Protein AF-A0AAW7IBF6-F1 (afdb_monomer_lite)

Secondary structure (DSSP, 8-state):
-HHHHHHHHHHHHHHHHHHHHTHHHHH-HHHHHHHHHHHHHHHHHHHHHHHHTTTTHHHHHHHHHHHHHHHHHHHHHHHS-BTTBPPSS-S--

Structure (mmCIF, N/CA/C/O backbone):
data_AF-A0AAW7IBF6-F1
#
_entry.id   AF-A0AAW7IBF6-F1
#
loop_
_atom_site.group_PDB
_atom_site.id
_atom_site.type_symbol
_atom_site.label_atom_id
_atom_site.label_alt_id
_atom_site.label_comp_id
_atom_site.label_asym_id
_atom_site.label_entity_id
_atom_site.label_seq_id
_atom_site.pdbx_PDB_ins_code
_atom_site.Cartn_x
_atom_site.Cartn_y
_atom_site.Cartn_z
_atom_site.occupancy
_atom_site.B_iso_or_equiv
_atom_site.auth_seq_id
_atom_site.auth_comp_id
_atom_site.auth_asym_id
_atom_site.auth_atom_id
_atom_site.pdbx_PDB_model_num
ATOM 1 N N . MET A 1 1 ? -6.727 4.670 19.124 1.00 76.94 1 MET A N 1
ATOM 2 C CA . MET A 1 1 ? -7.748 4.386 18.090 1.00 76.94 1 MET A CA 1
ATOM 3 C C . MET A 1 1 ? -7.804 5.477 17.021 1.00 76.94 1 MET A C 1
ATOM 5 O O . MET A 1 1 ? -7.290 5.238 15.940 1.00 76.94 1 MET A O 1
ATOM 9 N N . LYS A 1 2 ? -8.294 6.695 17.319 1.00 81.75 2 LYS A N 1
ATOM 10 C CA . LYS A 1 2 ? -8.366 7.807 16.338 1.00 81.75 2 LYS A CA 1
ATOM 11 C C . LYS A 1 2 ? -7.014 8.164 15.691 1.00 81.75 2 LYS A C 1
ATOM 13 O O . LYS A 1 2 ? -6.955 8.379 14.490 1.00 81.75 2 LYS A O 1
ATOM 18 N N . ARG A 1 3 ? -5.920 8.144 16.466 1.00 87.50 3 ARG A N 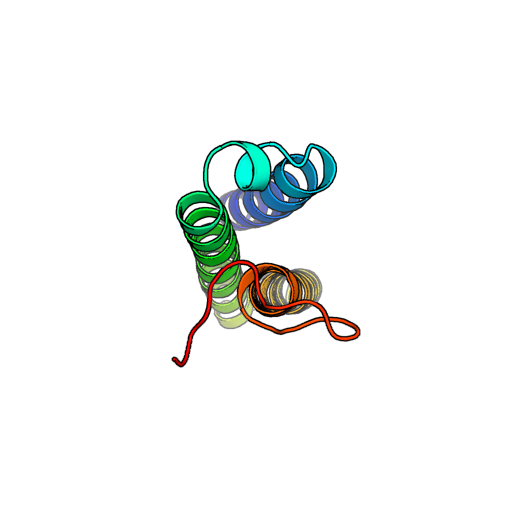1
ATOM 19 C CA . ARG A 1 3 ? -4.556 8.389 15.955 1.00 87.50 3 ARG A CA 1
ATOM 20 C C . ARG A 1 3 ? -4.083 7.321 14.959 1.00 87.50 3 ARG A C 1
ATOM 22 O O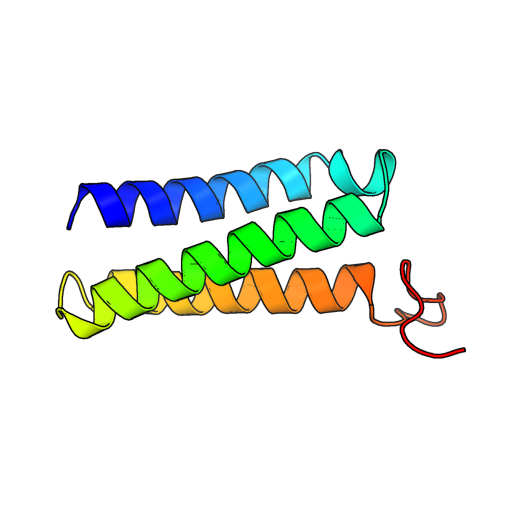 . ARG A 1 3 ? -3.524 7.672 13.934 1.00 87.50 3 ARG A O 1
ATOM 29 N N . LEU A 1 4 ? -4.347 6.040 15.235 1.00 88.31 4 LEU A N 1
ATOM 30 C CA . LEU A 1 4 ? -4.013 4.931 14.326 1.00 88.31 4 LEU A CA 1
ATOM 31 C C . LEU A 1 4 ? -4.825 5.002 13.032 1.00 88.31 4 LEU A C 1
ATOM 33 O O . LEU A 1 4 ? -4.277 4.783 11.960 1.00 88.31 4 LEU A O 1
ATOM 37 N N . LEU A 1 5 ? -6.106 5.366 13.132 1.00 88.12 5 LEU A N 1
ATOM 38 C CA . LEU A 1 5 ? -6.941 5.617 11.961 1.00 88.12 5 LEU A CA 1
ATOM 39 C C . LEU A 1 5 ? -6.371 6.763 11.112 1.00 88.12 5 LEU A C 1
ATOM 41 O O . LEU A 1 5 ? -6.227 6.607 9.906 1.00 88.12 5 LEU A O 1
ATOM 45 N N . GLY A 1 6 ? -5.986 7.877 11.743 1.00 90.94 6 GLY A N 1
ATOM 46 C CA . GLY A 1 6 ? -5.333 8.994 11.055 1.00 90.94 6 GLY A CA 1
ATOM 47 C C . GLY A 1 6 ? -4.032 8.583 10.360 1.00 90.94 6 GLY A C 1
ATOM 48 O O . GLY A 1 6 ? -3.820 8.954 9.212 1.00 90.94 6 GLY A O 1
ATOM 49 N N . ILE A 1 7 ? -3.208 7.751 11.009 1.00 93.31 7 ILE A N 1
ATOM 50 C CA . ILE A 1 7 ? -1.985 7.194 10.409 1.00 93.31 7 ILE A CA 1
ATOM 51 C C . ILE A 1 7 ? -2.325 6.324 9.189 1.00 93.31 7 ILE A C 1
ATOM 53 O O . ILE A 1 7 ? -1.724 6.504 8.134 1.00 93.31 7 ILE A O 1
ATOM 57 N N . CYS A 1 8 ? -3.315 5.434 9.296 1.00 92.88 8 CYS A N 1
ATOM 58 C CA . CYS A 1 8 ? -3.751 4.577 8.190 1.00 92.88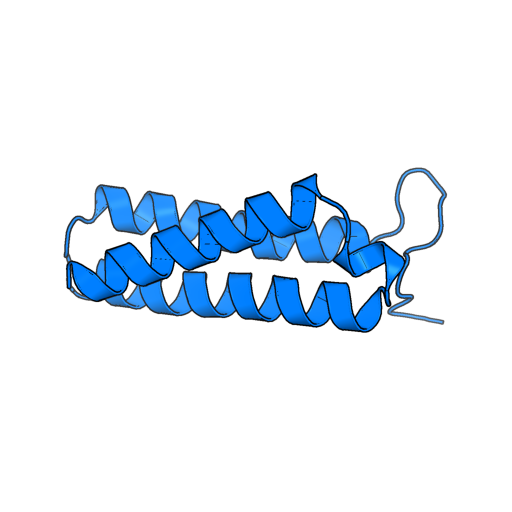 8 CYS A CA 1
ATOM 59 C C . CYS A 1 8 ? -4.231 5.396 6.984 1.00 92.88 8 CYS A C 1
ATOM 61 O O . CYS A 1 8 ? -3.760 5.184 5.871 1.00 92.88 8 CYS A O 1
ATOM 63 N N . ILE A 1 9 ? -5.088 6.392 7.218 1.00 92.94 9 ILE A N 1
ATOM 64 C CA . ILE A 1 9 ? -5.556 7.300 6.164 1.00 92.94 9 ILE A CA 1
ATOM 65 C C . ILE A 1 9 ? -4.369 8.061 5.557 1.00 92.94 9 ILE A C 1
ATOM 67 O O . ILE A 1 9 ? -4.263 8.153 4.340 1.00 92.94 9 ILE A O 1
ATOM 71 N N . SER A 1 10 ? -3.436 8.558 6.375 1.00 94.62 10 SER A N 1
ATOM 72 C CA . SER A 1 10 ? -2.260 9.282 5.874 1.00 94.62 10 SER A CA 1
ATOM 73 C C . SER A 1 10 ? -1.334 8.411 5.017 1.00 94.62 10 SER A C 1
ATOM 75 O O . SER A 1 10 ? -0.805 8.894 4.019 1.00 94.62 10 SER A O 1
ATOM 77 N N . LEU A 1 11 ? -1.189 7.122 5.347 1.00 94.19 11 LEU A N 1
ATOM 78 C CA . LEU A 1 11 ? -0.438 6.147 4.550 1.00 94.19 11 LEU A CA 1
ATOM 79 C C . LEU A 1 11 ? -1.107 5.923 3.192 1.00 94.19 11 LEU A C 1
ATOM 81 O O . LEU A 1 11 ? -0.446 6.009 2.160 1.00 94.19 11 LEU A O 1
ATOM 85 N N . GLN A 1 12 ? -2.423 5.711 3.182 1.00 94.44 12 GLN A N 1
ATOM 86 C CA . GLN A 1 12 ? -3.186 5.527 1.946 1.00 94.44 12 GLN A CA 1
ATOM 87 C C . GLN A 1 12 ? -3.159 6.784 1.064 1.00 94.44 12 GLN A C 1
ATOM 89 O O . GLN A 1 12 ? -2.968 6.684 -0.145 1.00 94.44 12 GLN A O 1
ATOM 94 N N . MET A 1 13 ? -3.255 7.977 1.658 1.00 95.00 13 MET A N 1
ATOM 95 C CA . MET A 1 13 ? -3.111 9.243 0.927 1.00 95.00 13 MET A CA 1
ATOM 96 C C . MET A 1 13 ? -1.690 9.448 0.395 1.00 95.00 13 MET A C 1
ATOM 98 O O . MET A 1 13 ? -1.520 9.917 -0.729 1.00 95.00 13 MET A O 1
ATOM 102 N N . THR A 1 14 ? -0.668 9.062 1.165 1.00 93.88 14 THR A N 1
ATOM 103 C CA . THR A 1 14 ? 0.729 9.077 0.709 1.00 93.88 14 THR A CA 1
ATOM 104 C C . THR A 1 14 ? 0.907 8.185 -0.515 1.00 93.88 14 THR A C 1
ATOM 106 O O . THR A 1 14 ? 1.520 8.622 -1.483 1.00 93.88 14 THR A O 1
ATOM 109 N N . PHE A 1 15 ? 0.322 6.981 -0.522 1.00 93.38 15 PHE A N 1
ATOM 110 C CA . PHE A 1 15 ? 0.335 6.121 -1.708 1.00 93.38 15 PHE A CA 1
ATOM 111 C C . PHE A 1 15 ? -0.257 6.835 -2.926 1.00 93.38 15 PHE A C 1
ATOM 113 O O . PHE A 1 15 ? 0.401 6.903 -3.958 1.00 93.38 15 PHE A O 1
ATOM 120 N N . VAL A 1 16 ? -1.453 7.420 -2.800 1.00 93.06 16 VAL A N 1
ATOM 121 C CA . VAL A 1 16 ? -2.119 8.119 -3.913 1.00 93.06 16 VAL A CA 1
ATOM 122 C C . VAL A 1 16 ? -1.256 9.265 -4.449 1.00 93.06 16 VAL A C 1
ATOM 124 O O . VAL A 1 16 ? -1.092 9.395 -5.659 1.00 93.06 16 VAL A O 1
ATOM 127 N N . LEU A 1 17 ? -0.655 10.069 -3.568 1.00 92.94 17 LEU A N 1
ATOM 128 C CA . LEU A 1 17 ? 0.231 11.168 -3.967 1.00 92.94 17 LEU A CA 1
ATOM 129 C C . LEU A 1 17 ? 1.488 10.667 -4.686 1.00 92.94 17 LEU A C 1
ATOM 131 O O . LEU A 1 17 ? 1.849 11.183 -5.745 1.00 92.94 17 LEU A O 1
ATOM 135 N N . LEU A 1 18 ? 2.151 9.653 -4.133 1.00 90.12 18 LEU A N 1
ATOM 136 C CA . LEU A 1 18 ? 3.342 9.063 -4.740 1.00 90.12 18 LEU A CA 1
ATOM 137 C C . LEU A 1 18 ? 3.026 8.386 -6.078 1.00 90.12 18 LEU A C 1
ATOM 139 O O . LEU A 1 18 ? 3.861 8.404 -6.979 1.00 90.12 18 LEU A O 1
ATOM 143 N N . PHE A 1 19 ? 1.842 7.791 -6.208 1.00 88.31 19 PHE A N 1
ATOM 144 C CA . PHE A 1 19 ? 1.381 7.157 -7.435 1.00 88.31 19 PHE A CA 1
ATOM 145 C C . PHE A 1 19 ? 1.084 8.194 -8.527 1.00 88.31 19 PHE A C 1
ATOM 147 O O . PHE A 1 19 ? 1.660 8.120 -9.607 1.00 88.31 19 PHE A O 1
ATOM 154 N N . ILE A 1 20 ? 0.275 9.220 -8.230 1.00 89.00 20 ILE A N 1
ATOM 155 C CA . ILE A 1 20 ? -0.086 10.278 -9.195 1.00 89.00 20 ILE A CA 1
ATOM 156 C C . ILE A 1 20 ? 1.147 11.059 -9.667 1.00 89.00 20 ILE A C 1
ATOM 158 O O . ILE A 1 20 ? 1.247 11.418 -10.838 1.00 89.00 20 ILE A O 1
ATOM 162 N N . THR A 1 21 ? 2.096 11.333 -8.769 1.00 88.62 21 THR A N 1
ATOM 163 C CA . THR A 1 21 ? 3.333 12.044 -9.134 1.00 88.62 21 THR A CA 1
ATOM 164 C C . THR A 1 21 ? 4.284 11.194 -9.978 1.00 88.62 21 THR A C 1
ATOM 166 O O . THR A 1 21 ? 5.147 11.748 -10.663 1.00 88.62 21 THR A O 1
ATOM 169 N N . GLY A 1 22 ? 4.150 9.863 -9.942 1.00 81.69 22 GLY A N 1
ATOM 170 C CA . GLY A 1 22 ? 4.985 8.937 -10.706 1.00 81.69 22 GLY A CA 1
ATOM 171 C C . GLY A 1 22 ? 6.482 9.087 -10.419 1.00 81.69 22 GLY A C 1
ATOM 172 O O . GLY A 1 22 ? 7.306 8.815 -11.289 1.00 81.69 22 GLY A O 1
ATOM 173 N N . ILE A 1 23 ? 6.852 9.576 -9.230 1.00 78.62 23 ILE A N 1
ATOM 174 C CA . ILE A 1 23 ? 8.252 9.849 -8.867 1.00 78.62 23 ILE A CA 1
ATOM 175 C C . ILE A 1 23 ? 9.033 8.552 -8.639 1.00 78.62 23 ILE A C 1
ATOM 177 O O . ILE A 1 23 ? 10.194 8.455 -9.029 1.00 78.62 23 ILE A O 1
ATOM 181 N N . LEU A 1 24 ? 8.407 7.550 -8.021 1.00 75.12 24 LEU A N 1
ATOM 182 C CA . LEU A 1 24 ? 9.081 6.313 -7.621 1.00 75.12 24 LEU A CA 1
ATOM 183 C C . LEU A 1 24 ? 9.505 5.425 -8.808 1.00 75.12 24 LEU A C 1
ATOM 185 O O . LEU A 1 24 ? 10.670 5.022 -8.818 1.00 75.12 24 LEU A O 1
ATOM 189 N N . PRO A 1 25 ? 8.652 5.171 -9.825 1.00 68.62 25 PRO A N 1
ATOM 190 C CA . PRO A 1 25 ? 9.065 4.432 -11.022 1.00 68.62 25 PRO A CA 1
ATOM 191 C C . PRO A 1 25 ? 10.246 5.091 -11.751 1.00 68.62 25 PRO A C 1
ATOM 193 O O . PRO A 1 25 ? 11.133 4.409 -12.248 1.00 68.62 25 PRO A O 1
ATOM 196 N N . LYS A 1 26 ? 10.308 6.431 -11.759 1.00 75.12 26 LYS A N 1
ATOM 197 C CA . LYS A 1 26 ? 11.375 7.194 -12.433 1.00 75.12 26 LYS A CA 1
ATOM 198 C C . LYS A 1 26 ? 12.736 7.111 -11.741 1.00 75.12 26 LYS A C 1
ATOM 200 O O . LYS A 1 26 ? 13.747 7.373 -12.383 1.00 75.12 26 LYS A O 1
ATOM 205 N N . LEU A 1 27 ? 12.765 6.815 -10.441 1.00 77.00 27 LEU A N 1
ATOM 206 C CA . LEU A 1 27 ? 14.007 6.665 -9.681 1.00 77.00 27 LEU A CA 1
ATOM 207 C C . LEU A 1 27 ? 14.567 5.251 -9.830 1.00 77.00 27 LEU A C 1
ATOM 209 O O . LEU A 1 27 ? 15.717 5.083 -10.227 1.00 77.00 27 LEU A O 1
ATOM 213 N N . ASN A 1 28 ? 13.763 4.249 -9.465 1.00 85.75 28 ASN A N 1
ATOM 214 C CA . ASN A 1 28 ? 14.096 2.831 -9.562 1.00 85.75 28 ASN A CA 1
ATOM 215 C C . ASN A 1 28 ? 12.828 2.002 -9.313 1.00 85.75 28 ASN A C 1
ATOM 217 O O . ASN A 1 28 ? 12.247 2.079 -8.225 1.00 85.75 28 ASN A O 1
ATOM 221 N N . SER A 1 29 ? 12.435 1.172 -10.280 1.00 86.44 29 SER A N 1
ATOM 222 C CA . SER A 1 29 ? 11.224 0.354 -10.189 1.00 86.44 29 SER A CA 1
ATOM 223 C C . SER A 1 29 ? 11.200 -0.584 -8.979 1.00 86.44 29 SER A C 1
ATOM 225 O O . SER A 1 29 ? 10.175 -0.684 -8.309 1.00 86.44 29 SER A O 1
ATOM 227 N N . TYR A 1 30 ? 12.333 -1.189 -8.602 1.00 88.75 30 TYR A N 1
ATOM 228 C CA . TYR A 1 30 ? 12.416 -2.057 -7.418 1.00 88.75 30 TYR A CA 1
ATOM 229 C C . TYR A 1 30 ? 12.173 -1.291 -6.118 1.00 88.75 30 TYR A C 1
ATOM 231 O O . TYR A 1 30 ? 11.465 -1.762 -5.227 1.00 88.75 30 TYR A O 1
ATOM 239 N N . VAL A 1 31 ? 12.745 -0.090 -6.006 1.00 88.88 31 VAL A N 1
ATOM 240 C CA . VAL A 1 31 ? 12.532 0.779 -4.840 1.00 88.88 31 VAL A CA 1
ATOM 241 C C . VAL A 1 31 ? 11.072 1.232 -4.794 1.00 88.88 31 VAL A C 1
ATOM 243 O O . VAL A 1 31 ? 10.465 1.234 -3.723 1.00 88.88 31 VAL A O 1
ATOM 246 N N . GLY A 1 32 ? 10.497 1.543 -5.959 1.00 90.62 32 GLY A N 1
ATOM 247 C CA . GLY A 1 32 ? 9.088 1.881 -6.119 1.00 90.62 32 GLY A CA 1
ATOM 248 C C . GLY A 1 32 ? 8.149 0.800 -5.599 1.00 90.62 32 GLY A C 1
ATOM 249 O O . GLY A 1 32 ? 7.369 1.044 -4.674 1.00 90.62 32 GLY A O 1
ATOM 250 N N . ALA A 1 33 ? 8.298 -0.412 -6.134 1.00 91.25 33 ALA A N 1
ATOM 251 C CA . ALA A 1 33 ? 7.528 -1.582 -5.738 1.00 91.25 33 ALA A CA 1
ATOM 252 C C . ALA A 1 33 ? 7.633 -1.852 -4.229 1.00 91.25 33 ALA A C 1
ATOM 254 O O . ALA A 1 33 ? 6.615 -2.017 -3.554 1.00 91.25 33 ALA A O 1
ATOM 255 N N . CYS A 1 34 ? 8.848 -1.829 -3.670 1.00 92.69 34 CYS A N 1
ATOM 256 C CA . CYS A 1 34 ? 9.070 -2.046 -2.241 1.00 92.69 34 CYS A CA 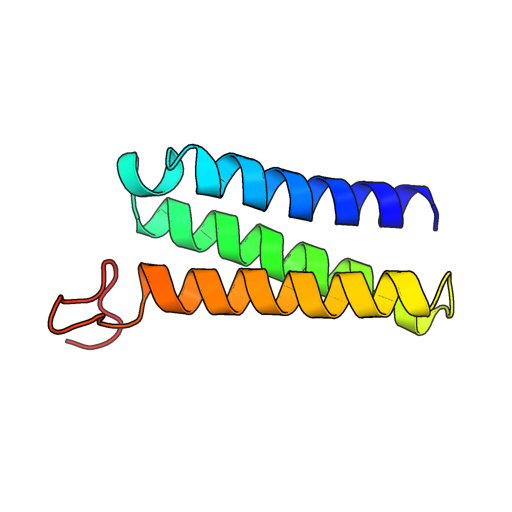1
ATOM 257 C C . CYS A 1 34 ? 8.347 -1.011 -1.371 1.00 92.69 34 CYS A C 1
ATOM 259 O O . CYS A 1 34 ? 7.667 -1.385 -0.416 1.00 92.69 34 CYS A O 1
ATOM 261 N N . ILE A 1 35 ? 8.451 0.283 -1.691 1.00 93.44 35 ILE A N 1
ATOM 262 C CA . ILE A 1 35 ? 7.802 1.339 -0.900 1.00 93.44 35 ILE A CA 1
ATOM 263 C C . ILE A 1 35 ? 6.279 1.197 -0.955 1.00 93.44 35 ILE A C 1
ATOM 265 O O . ILE A 1 35 ? 5.625 1.257 0.089 1.00 93.44 35 ILE A O 1
ATOM 269 N N . TYR A 1 36 ? 5.701 0.977 -2.137 1.00 94.00 36 TYR A N 1
ATOM 270 C CA . TYR A 1 36 ? 4.253 0.820 -2.263 1.00 94.00 36 TYR A CA 1
ATOM 271 C C . TYR A 1 36 ? 3.733 -0.432 -1.553 1.00 94.00 36 TYR A C 1
ATOM 273 O O . TYR A 1 36 ? 2.717 -0.351 -0.858 1.00 94.00 36 TYR A O 1
ATOM 281 N N . LEU A 1 37 ? 4.456 -1.556 -1.625 1.00 94.75 37 LEU A N 1
ATOM 282 C CA . LEU A 1 37 ? 4.120 -2.760 -0.863 1.00 94.75 37 LEU A CA 1
ATOM 283 C C . LEU A 1 37 ? 4.193 -2.512 0.646 1.00 94.75 37 LEU A C 1
ATOM 285 O O . LEU A 1 37 ? 3.269 -2.894 1.360 1.00 94.75 37 LEU A O 1
ATOM 289 N N . ILE A 1 38 ? 5.233 -1.831 1.142 1.00 95.88 38 ILE A N 1
ATOM 290 C CA . ILE A 1 38 ? 5.347 -1.476 2.567 1.00 95.88 38 ILE A CA 1
ATOM 291 C C . ILE A 1 38 ? 4.147 -0.630 3.004 1.00 95.88 38 ILE A C 1
ATOM 293 O O . ILE A 1 38 ? 3.539 -0.921 4.036 1.00 95.88 38 ILE A O 1
ATOM 297 N N . ILE A 1 39 ? 3.764 0.380 2.217 1.00 95.56 39 ILE A N 1
ATOM 298 C CA . ILE A 1 39 ? 2.597 1.221 2.513 1.00 95.56 39 ILE A CA 1
ATOM 299 C C . ILE A 1 39 ? 1.310 0.385 2.523 1.00 95.56 39 ILE A C 1
ATOM 301 O O . ILE A 1 39 ? 0.502 0.518 3.448 1.00 95.56 39 ILE A O 1
ATOM 305 N N . GLY A 1 40 ? 1.128 -0.491 1.533 1.00 96.06 40 GLY A N 1
ATOM 306 C CA . GLY A 1 40 ? -0.027 -1.381 1.423 1.00 96.06 40 GLY A CA 1
ATOM 307 C C . GLY A 1 40 ? -0.150 -2.334 2.612 1.00 96.06 40 GLY A C 1
ATOM 308 O O . GLY A 1 40 ? -1.181 -2.352 3.285 1.00 96.06 40 GLY A O 1
ATOM 309 N N . PHE A 1 41 ? 0.917 -3.069 2.939 1.00 96.81 41 PHE A N 1
ATOM 310 C CA . PHE A 1 41 ? 0.934 -4.006 4.065 1.00 96.81 41 PHE A CA 1
ATOM 311 C C . PHE A 1 41 ? 0.805 -3.308 5.421 1.00 96.81 41 PHE A C 1
ATOM 313 O O . PHE A 1 41 ? 0.048 -3.777 6.273 1.00 96.81 41 PHE A O 1
ATOM 320 N N . ALA A 1 42 ? 1.474 -2.170 5.631 1.00 95.88 42 ALA A N 1
ATOM 321 C CA . ALA A 1 42 ? 1.321 -1.396 6.861 1.00 95.88 42 ALA A CA 1
ATOM 322 C C . ALA A 1 42 ? -0.129 -0.916 7.037 1.00 95.88 42 ALA A C 1
ATOM 324 O O . ALA A 1 42 ? -0.704 -1.039 8.121 1.00 95.88 42 ALA A O 1
ATOM 325 N N . SER A 1 43 ? -0.754 -0.434 5.959 1.00 95.50 43 SER A N 1
ATOM 326 C CA . SER A 1 43 ? -2.159 -0.009 5.968 1.00 95.50 43 SER A CA 1
ATOM 327 C C . SER A 1 43 ? -3.110 -1.180 6.235 1.00 95.50 43 SER A C 1
ATOM 329 O O . SER A 1 43 ? -4.047 -1.045 7.029 1.00 95.50 43 SER A O 1
ATOM 331 N N . LEU A 1 44 ? -2.837 -2.352 5.654 1.00 95.94 44 LEU A N 1
ATOM 332 C CA . LEU A 1 44 ? -3.600 -3.580 5.879 1.00 95.94 44 LEU A CA 1
ATOM 333 C C . LEU A 1 44 ? -3.526 -4.018 7.350 1.00 95.94 44 LEU A C 1
ATOM 335 O O . LEU A 1 44 ? -4.551 -4.272 7.977 1.00 95.94 44 LEU A O 1
ATOM 339 N N . MET A 1 45 ? -2.326 -4.050 7.935 1.00 95.38 45 MET A N 1
ATOM 340 C CA . MET A 1 45 ? -2.135 -4.447 9.334 1.00 95.38 45 MET A CA 1
ATOM 341 C C . MET A 1 45 ? -2.847 -3.497 10.304 1.00 95.38 45 MET A C 1
ATOM 343 O O . MET A 1 45 ? -3.528 -3.946 11.229 1.00 95.38 45 MET A O 1
ATOM 347 N N . ILE A 1 46 ? -2.748 -2.180 10.081 1.00 93.50 46 ILE A N 1
ATOM 348 C CA . ILE A 1 46 ? -3.422 -1.187 10.931 1.00 93.50 46 ILE A CA 1
ATOM 349 C C . ILE A 1 46 ? -4.947 -1.301 10.801 1.00 93.50 46 ILE A C 1
ATOM 351 O O . ILE A 1 46 ? -5.658 -1.250 11.807 1.00 93.50 46 ILE A O 1
ATOM 355 N N . SER A 1 47 ? -5.463 -1.466 9.582 1.00 92.69 47 SER A N 1
ATOM 356 C CA . SER A 1 47 ? -6.905 -1.554 9.333 1.00 92.69 47 SER A CA 1
ATOM 357 C C . SER A 1 47 ? -7.522 -2.843 9.893 1.00 92.69 47 SER A C 1
ATOM 359 O O . SER A 1 47 ? -8.568 -2.772 10.544 1.00 92.69 47 SER A O 1
ATOM 361 N N . LEU A 1 48 ? -6.836 -3.987 9.777 1.00 93.12 48 LEU A N 1
ATOM 362 C CA . LEU A 1 48 ? -7.224 -5.245 10.429 1.00 93.12 48 LEU A CA 1
ATOM 363 C C . LEU A 1 48 ? -7.224 -5.130 11.957 1.00 93.12 48 LEU A C 1
ATOM 365 O O . LEU A 1 48 ? -8.172 -5.567 12.613 1.00 93.12 48 LEU A O 1
ATOM 369 N N . TYR A 1 49 ? -6.203 -4.492 12.537 1.00 91.50 49 TYR A N 1
ATOM 370 C CA . TYR A 1 49 ? -6.143 -4.261 13.981 1.00 91.50 49 TYR A CA 1
ATOM 371 C C . TYR A 1 49 ? -7.324 -3.409 14.481 1.00 91.50 49 TYR A C 1
ATOM 373 O O . TYR A 1 49 ? -7.944 -3.729 15.499 1.00 91.50 49 TYR A O 1
ATOM 381 N N . LEU A 1 50 ? -7.671 -2.339 13.755 1.00 88.88 50 LEU A N 1
ATOM 382 C CA . LEU A 1 50 ? -8.811 -1.477 14.085 1.00 88.88 50 LEU A CA 1
ATOM 383 C C . LEU A 1 50 ? -10.151 -2.221 13.960 1.00 88.88 50 LEU A C 1
ATOM 385 O O . LEU A 1 50 ? -10.990 -2.113 14.862 1.00 88.88 50 LEU A O 1
ATOM 389 N N . ALA A 1 51 ? -10.315 -3.030 12.907 1.00 88.12 51 ALA A N 1
ATOM 390 C CA . ALA A 1 51 ? -11.495 -3.868 12.705 1.00 88.12 51 ALA A CA 1
ATOM 391 C C . ALA A 1 51 ? -11.667 -4.895 13.838 1.00 88.12 51 ALA A C 1
ATOM 393 O O . ALA A 1 51 ? -12.759 -5.027 14.395 1.00 88.12 51 ALA A O 1
ATOM 394 N N . GLY A 1 52 ? -10.580 -5.559 14.252 1.00 85.75 52 GLY A N 1
ATOM 395 C CA . GLY A 1 52 ? -10.588 -6.542 15.342 1.00 85.75 52 GLY A CA 1
ATOM 396 C C . GLY A 1 52 ? -10.992 -5.955 16.699 1.00 85.75 52 GLY A C 1
ATOM 397 O O . GLY A 1 52 ? -11.588 -6.639 17.528 1.00 85.75 52 GLY A O 1
ATOM 398 N N . LYS A 1 53 ? -10.748 -4.658 16.921 1.00 86.94 53 LYS A N 1
ATOM 399 C CA . LYS A 1 53 ? -11.208 -3.940 18.120 1.00 86.94 53 LYS A CA 1
ATOM 400 C C . LYS A 1 53 ? -12.617 -3.339 17.981 1.00 86.94 53 LYS A C 1
ATOM 402 O O . LYS A 1 53 ? -13.026 -2.576 18.855 1.00 86.94 53 LYS A O 1
ATOM 407 N N . LYS A 1 54 ? -13.353 -3.670 16.910 1.00 80.12 54 LYS A N 1
ATOM 408 C CA . LYS A 1 54 ? -14.698 -3.155 16.576 1.00 80.12 54 LYS A CA 1
ATOM 409 C C . LYS A 1 54 ? -14.786 -1.620 16.541 1.00 80.12 54 LYS A C 1
ATOM 411 O O . LYS A 1 54 ? -15.861 -1.048 16.710 1.00 80.12 54 LYS A O 1
ATOM 416 N N . PHE A 1 55 ? -13.665 -0.933 16.325 1.00 70.12 55 PHE A N 1
ATOM 417 C CA . PHE A 1 55 ? -13.626 0.524 16.299 1.00 70.12 55 PHE A CA 1
ATOM 418 C C . PHE A 1 55 ? -14.025 1.027 14.911 1.00 70.12 55 PHE A C 1
ATOM 420 O O . PHE A 1 55 ? -13.270 0.834 13.969 1.00 70.12 55 PHE A O 1
ATOM 427 N N . LEU A 1 56 ? -15.183 1.692 14.786 1.00 77.38 56 LEU A N 1
ATOM 428 C CA . LEU A 1 56 ? -15.673 2.252 13.512 1.00 77.38 56 LEU A CA 1
ATOM 429 C C . LEU A 1 56 ? -15.612 1.231 12.362 1.00 77.38 56 LEU A C 1
ATOM 431 O O . LEU A 1 56 ? -15.000 1.473 11.324 1.00 77.38 56 LEU A O 1
ATOM 435 N N . LEU A 1 57 ? -16.264 0.084 12.572 1.00 80.19 57 LEU A N 1
ATOM 436 C CA . LEU A 1 57 ? -16.159 -1.115 11.735 1.00 80.19 57 LEU A CA 1
ATOM 437 C C . LEU A 1 57 ? -16.336 -0.826 10.233 1.00 80.19 57 LEU A C 1
ATOM 439 O O . LEU A 1 57 ? -15.548 -1.312 9.430 1.00 80.19 57 LEU A O 1
ATOM 443 N N . GLY A 1 58 ? -17.282 0.044 9.857 1.00 84.25 58 GLY A N 1
ATOM 444 C CA . GLY A 1 58 ? -17.467 0.459 8.460 1.00 84.25 58 GLY A CA 1
ATOM 445 C C . GLY A 1 58 ? -16.241 1.154 7.853 1.00 84.25 58 GLY A C 1
ATOM 446 O O . GLY A 1 58 ? -15.813 0.806 6.757 1.00 84.25 58 GLY A O 1
ATOM 447 N N . ILE A 1 59 ? -15.616 2.081 8.585 1.00 85.19 59 ILE A N 1
ATOM 448 C CA . ILE A 1 59 ? -14.418 2.801 8.122 1.00 85.19 59 ILE A CA 1
ATOM 449 C C . ILE A 1 59 ? -13.217 1.851 8.059 1.00 85.19 59 ILE A C 1
ATOM 451 O O . ILE A 1 59 ? -12.422 1.924 7.125 1.00 85.19 59 ILE A O 1
ATOM 455 N N . SER A 1 60 ? -13.091 0.927 9.017 1.00 87.12 60 SER A N 1
ATOM 456 C CA . SER A 1 60 ? -12.028 -0.083 8.985 1.00 87.12 60 SER A CA 1
ATOM 457 C C . SER A 1 60 ? -12.159 -1.030 7.793 1.00 87.12 60 SER A C 1
ATOM 459 O O . SER A 1 60 ? -11.149 -1.336 7.172 1.00 87.12 60 SER A O 1
ATOM 461 N N . VAL A 1 61 ? -13.375 -1.447 7.427 1.00 90.50 61 VAL A N 1
ATOM 462 C CA . VAL A 1 61 ? -13.605 -2.289 6.238 1.00 90.50 61 VAL A CA 1
ATOM 463 C C . VAL A 1 61 ? -13.213 -1.555 4.957 1.00 90.50 61 VAL A C 1
ATOM 465 O O . VAL A 1 61 ? -12.500 -2.120 4.132 1.00 90.50 61 VAL A O 1
ATOM 468 N N . ILE A 1 62 ? -13.598 -0.283 4.812 1.00 92.31 62 ILE A N 1
ATOM 469 C CA . ILE A 1 62 ? -13.185 0.541 3.664 1.00 92.31 62 ILE A CA 1
ATOM 470 C C . ILE A 1 62 ? -11.656 0.642 3.603 1.00 92.31 62 ILE A C 1
ATOM 472 O O . ILE A 1 62 ? -11.063 0.446 2.544 1.00 92.31 62 ILE A O 1
ATOM 476 N N . ALA A 1 63 ? -11.003 0.878 4.745 1.00 92.38 63 ALA A N 1
ATOM 477 C CA . ALA A 1 63 ? -9.548 0.945 4.817 1.00 92.38 63 ALA A CA 1
ATOM 478 C C . ALA A 1 63 ? -8.873 -0.391 4.451 1.00 92.38 63 ALA A C 1
ATOM 480 O O . ALA A 1 63 ? -7.820 -0.371 3.813 1.00 92.38 63 ALA A O 1
ATOM 481 N N . ILE A 1 64 ? -9.467 -1.539 4.798 1.00 94.94 64 ILE A N 1
ATOM 482 C CA . ILE A 1 64 ? -8.975 -2.861 4.376 1.00 94.94 64 ILE A CA 1
ATOM 483 C C . ILE A 1 64 ? -9.055 -2.989 2.854 1.00 94.94 64 ILE A C 1
ATOM 485 O O . ILE A 1 64 ? -8.047 -3.305 2.228 1.00 94.94 64 ILE A O 1
ATOM 489 N N . ILE A 1 65 ? -10.215 -2.693 2.256 1.00 95.69 65 ILE A N 1
ATOM 490 C CA . ILE A 1 65 ? -10.414 -2.768 0.799 1.00 95.69 65 ILE A CA 1
ATOM 491 C C . ILE A 1 65 ? -9.383 -1.897 0.081 1.00 95.69 65 ILE A C 1
ATOM 493 O O . ILE A 1 65 ? -8.724 -2.357 -0.847 1.00 95.69 65 ILE A O 1
ATOM 497 N N . PHE A 1 66 ? -9.183 -0.665 0.550 1.00 94.69 66 PHE A N 1
ATOM 498 C CA . PHE A 1 66 ? -8.216 0.247 -0.051 1.00 94.69 66 PHE A CA 1
ATOM 499 C C . PHE A 1 66 ? -6.774 -0.259 0.093 1.00 94.69 66 PHE A C 1
ATOM 501 O O . PHE A 1 66 ? -5.987 -0.159 -0.840 1.00 94.69 66 PHE A O 1
ATOM 508 N N . SER A 1 67 ? -6.429 -0.871 1.229 1.00 96.06 67 SER A N 1
ATOM 509 C CA . SER A 1 67 ? -5.098 -1.460 1.441 1.00 96.06 67 SER A CA 1
ATOM 510 C C . SER A 1 67 ? -4.842 -2.655 0.519 1.00 96.06 67 SER A C 1
ATOM 512 O O . SER A 1 67 ? -3.748 -2.786 -0.025 1.00 96.06 67 SER A O 1
ATOM 514 N N . VAL A 1 68 ? -5.853 -3.503 0.304 1.00 96.44 68 VAL A N 1
ATOM 515 C CA . VAL A 1 68 ? -5.779 -4.609 -0.663 1.00 96.44 68 VAL A CA 1
ATOM 516 C C . VAL A 1 68 ? -5.615 -4.067 -2.079 1.00 96.44 68 VAL A C 1
ATOM 518 O O . VAL A 1 68 ? -4.749 -4.545 -2.805 1.00 96.44 68 VAL A O 1
ATOM 521 N N . LEU A 1 69 ? -6.374 -3.030 -2.452 1.00 95.31 69 LEU A N 1
ATOM 522 C CA . LEU A 1 69 ? -6.227 -2.377 -3.752 1.00 95.31 69 LEU A CA 1
ATOM 523 C C . LEU A 1 69 ? -4.806 -1.851 -3.960 1.00 95.31 69 LEU A C 1
ATOM 525 O O . LEU A 1 69 ? -4.236 -2.121 -5.007 1.00 95.31 69 LEU A O 1
ATOM 529 N N . ILE A 1 70 ? -4.201 -1.184 -2.971 1.00 94.81 70 ILE A N 1
ATOM 530 C CA . ILE A 1 70 ? -2.807 -0.712 -3.056 1.00 94.81 70 ILE A CA 1
ATOM 531 C C . ILE A 1 70 ? -1.852 -1.861 -3.401 1.00 94.81 70 ILE A C 1
ATOM 533 O O . ILE A 1 70 ? -1.029 -1.733 -4.308 1.00 94.81 70 ILE A O 1
ATOM 537 N N . ILE A 1 71 ? -1.974 -2.993 -2.705 1.00 95.69 71 ILE A N 1
ATOM 538 C CA . ILE A 1 71 ? -1.117 -4.164 -2.927 1.00 95.69 71 ILE A CA 1
ATOM 539 C C . ILE A 1 71 ? -1.351 -4.736 -4.329 1.00 95.69 71 ILE A C 1
ATOM 541 O O . ILE A 1 71 ? -0.392 -4.932 -5.071 1.00 95.69 71 ILE A O 1
ATOM 545 N N . CYS A 1 72 ? -2.609 -4.953 -4.720 1.00 94.31 72 CYS A N 1
ATOM 546 C CA . CYS A 1 72 ? -2.954 -5.486 -6.037 1.00 94.31 72 CYS A CA 1
ATOM 547 C C . CYS A 1 72 ? -2.490 -4.571 -7.174 1.00 94.31 72 CYS A C 1
ATOM 549 O O . CYS A 1 72 ? -1.908 -5.062 -8.133 1.00 94.31 72 CYS A O 1
ATOM 551 N N . PHE A 1 73 ? -2.692 -3.256 -7.053 1.00 91.56 73 PHE A N 1
ATOM 552 C CA . PHE A 1 73 ? -2.204 -2.280 -8.028 1.00 91.56 73 PHE A CA 1
ATOM 553 C C . PHE A 1 73 ? -0.683 -2.312 -8.135 1.00 91.56 73 PHE A C 1
ATOM 555 O O . PHE A 1 73 ? -0.151 -2.321 -9.237 1.00 91.56 73 PHE A O 1
ATOM 562 N N . THR A 1 74 ? 0.021 -2.384 -7.004 1.00 92.25 74 THR A N 1
ATOM 563 C CA . THR A 1 74 ? 1.487 -2.479 -7.009 1.00 92.25 74 THR A CA 1
ATOM 564 C C . THR A 1 74 ? 1.953 -3.754 -7.709 1.00 92.25 74 THR A C 1
ATOM 566 O O . THR A 1 74 ? 2.876 -3.708 -8.514 1.00 92.25 74 THR A O 1
ATOM 569 N N . ILE A 1 75 ? 1.297 -4.887 -7.440 1.00 91.25 75 ILE A N 1
ATOM 570 C CA . ILE A 1 75 ? 1.602 -6.156 -8.107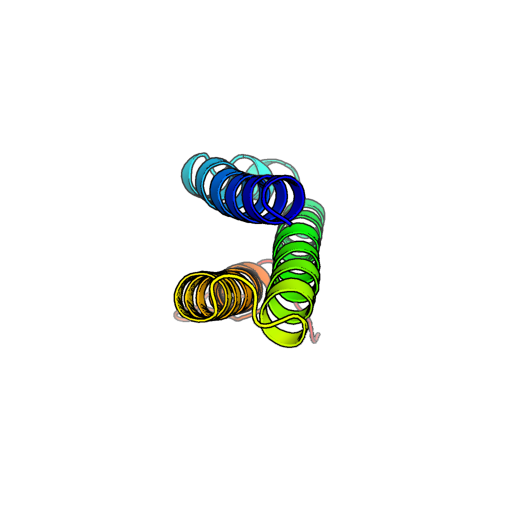 1.00 91.25 75 ILE A CA 1
ATOM 571 C C . ILE A 1 75 ? 1.364 -6.047 -9.616 1.00 91.25 75 ILE A C 1
ATOM 573 O O . ILE A 1 75 ? 2.219 -6.452 -10.396 1.00 91.25 75 ILE A O 1
ATOM 577 N N . PHE A 1 76 ? 0.228 -5.471 -10.007 1.00 89.44 76 PHE A N 1
ATOM 578 C CA . PHE A 1 76 ? -0.158 -5.295 -11.401 1.00 89.44 76 PHE A CA 1
ATOM 579 C C . PHE A 1 76 ? 0.868 -4.455 -12.173 1.00 89.44 76 PHE A C 1
ATOM 581 O O . PHE A 1 76 ? 1.434 -4.950 -13.136 1.00 89.44 76 PHE A O 1
ATOM 588 N N . ILE A 1 77 ? 1.190 -3.258 -11.672 1.00 88.12 77 ILE A N 1
ATOM 589 C CA . ILE A 1 77 ? 2.068 -2.294 -12.354 1.00 88.12 77 ILE A CA 1
ATOM 590 C C . ILE A 1 77 ? 3.512 -2.795 -12.468 1.00 88.12 77 ILE A C 1
ATOM 592 O O . ILE A 1 77 ? 4.172 -2.570 -13.477 1.00 88.12 77 ILE A O 1
ATOM 596 N N . TYR A 1 78 ? 4.036 -3.428 -11.415 1.00 88.56 78 TYR A N 1
ATOM 597 C CA . TYR A 1 78 ? 5.464 -3.744 -11.358 1.00 88.56 78 TYR A CA 1
ATOM 598 C C . TYR A 1 78 ? 5.803 -5.153 -11.826 1.00 88.56 78 TYR A C 1
ATOM 600 O O . TYR A 1 78 ? 6.875 -5.359 -12.389 1.00 88.56 78 TYR A O 1
ATOM 608 N N . PHE A 1 79 ? 4.937 -6.130 -11.566 1.00 88.06 79 PHE A N 1
ATOM 609 C CA . PHE A 1 79 ? 5.305 -7.542 -11.679 1.00 88.06 79 PHE A CA 1
ATOM 610 C C . PHE A 1 79 ? 4.520 -8.303 -12.747 1.00 88.06 79 PHE A C 1
ATOM 612 O O . PHE A 1 79 ? 4.942 -9.397 -13.126 1.00 88.06 79 PHE A O 1
ATOM 619 N N . LEU A 1 80 ? 3.389 -7.775 -13.228 1.00 87.19 80 LEU A N 1
ATOM 620 C CA . LEU A 1 80 ? 2.624 -8.421 -14.291 1.00 87.19 80 LEU A CA 1
ATOM 621 C C . LEU A 1 80 ? 2.973 -7.825 -15.661 1.00 87.19 80 LEU A C 1
ATOM 623 O O . LEU A 1 80 ? 3.118 -6.613 -15.788 1.00 87.19 80 LEU A O 1
ATOM 627 N N . PRO A 1 81 ? 3.084 -8.662 -16.706 1.00 81.62 81 PRO A N 1
ATOM 628 C CA . PRO A 1 81 ? 3.109 -8.176 -18.076 1.00 81.62 81 PRO A CA 1
ATOM 629 C C . PRO A 1 81 ? 1.741 -7.600 -18.456 1.00 81.62 81 PRO A C 1
ATOM 631 O O . PRO A 1 81 ? 0.702 -8.228 -18.233 1.00 81.62 81 PRO A O 1
ATOM 634 N N . GLU A 1 82 ? 1.737 -6.432 -19.090 1.00 76.62 82 GLU A N 1
ATOM 635 C CA . GLU A 1 82 ? 0.521 -5.730 -19.502 1.00 76.62 82 GLU A CA 1
ATOM 636 C C . GLU A 1 82 ? 0.473 -5.584 -21.025 1.00 76.62 82 GLU A C 1
ATOM 638 O O . GLU A 1 82 ? 1.414 -5.087 -21.632 1.00 76.62 82 GLU A O 1
ATOM 643 N N . ALA A 1 83 ? -0.629 -5.986 -21.670 1.00 76.81 83 ALA A N 1
ATOM 644 C CA . ALA A 1 83 ? -0.883 -5.743 -23.101 1.00 76.81 83 ALA A CA 1
ATOM 645 C C . ALA A 1 83 ? 0.270 -6.132 -24.065 1.00 76.81 83 ALA A C 1
ATOM 647 O O . ALA A 1 83 ? 0.470 -5.494 -25.097 1.00 76.81 83 ALA A O 1
ATOM 648 N N . GLY A 1 84 ? 1.026 -7.186 -23.737 1.00 76.25 84 GLY A N 1
ATOM 649 C CA . GLY A 1 84 ? 2.186 -7.631 -24.523 1.00 76.25 84 GLY A CA 1
ATOM 650 C C . GLY A 1 84 ? 3.498 -6.904 -24.200 1.00 76.25 84 GLY A C 1
ATOM 651 O O . GLY A 1 84 ? 4.514 -7.199 -24.824 1.00 76.25 84 GLY A O 1
ATOM 652 N N . MET A 1 85 ? 3.499 -5.993 -23.226 1.00 79.38 85 MET A N 1
ATOM 653 C CA . MET A 1 85 ? 4.702 -5.393 -22.652 1.00 79.38 85 MET A CA 1
ATOM 654 C C . MET A 1 85 ? 5.256 -6.288 -21.534 1.00 79.38 85 MET A C 1
ATOM 656 O O . MET A 1 85 ? 4.477 -6.839 -20.747 1.00 79.38 85 MET A O 1
ATOM 660 N N . PRO A 1 86 ? 6.588 -6.455 -21.451 1.00 82.38 86 PRO A N 1
ATOM 661 C CA . PRO A 1 86 ? 7.207 -7.161 -20.338 1.00 82.38 86 PRO A CA 1
ATOM 662 C C . PRO A 1 86 ? 6.952 -6.406 -19.021 1.00 82.38 86 PRO A C 1
ATOM 664 O O . PRO A 1 86 ? 6.787 -5.184 -19.046 1.00 82.38 86 PRO A O 1
ATOM 667 N N . PRO A 1 87 ? 6.923 -7.109 -17.876 1.00 85.62 87 PRO A N 1
ATOM 668 C CA . PRO A 1 87 ? 6.806 -6.456 -16.576 1.00 85.62 87 PRO A CA 1
ATOM 669 C C . PRO A 1 87 ? 8.017 -5.548 -16.318 1.00 85.62 87 PRO A C 1
ATOM 671 O O . PRO A 1 87 ? 9.122 -5.844 -16.779 1.00 85.62 87 PRO A O 1
ATOM 674 N N . GLU A 1 88 ? 7.839 -4.484 -15.528 1.00 84.00 88 GLU A N 1
ATOM 675 C CA . GLU A 1 88 ? 8.977 -3.662 -15.081 1.00 84.00 88 GLU A CA 1
ATOM 676 C C . GLU A 1 88 ? 9.985 -4.485 -14.266 1.00 84.00 88 GLU A C 1
ATOM 678 O O . GLU A 1 88 ? 11.192 -4.253 -14.343 1.00 84.00 88 GLU A O 1
ATOM 683 N N . ILE A 1 89 ? 9.491 -5.449 -13.485 1.00 85.44 89 ILE A N 1
ATOM 684 C CA . ILE A 1 89 ? 10.288 -6.370 -12.683 1.00 85.44 89 ILE A CA 1
ATOM 685 C C . ILE A 1 89 ? 9.931 -7.807 -13.090 1.00 85.44 89 ILE A C 1
ATOM 687 O O . ILE A 1 89 ? 8.880 -8.316 -12.687 1.00 85.44 89 ILE A O 1
ATOM 691 N N . PRO A 1 90 ? 10.789 -8.498 -13.861 1.00 80.94 90 PRO A N 1
ATOM 692 C CA . PRO A 1 90 ? 10.562 -9.895 -14.206 1.00 80.94 90 PRO A CA 1
ATOM 693 C C . PRO A 1 90 ? 10.704 -10.777 -12.959 1.00 80.94 90 PRO A C 1
ATOM 695 O O . PRO A 1 90 ? 11.741 -10.784 -12.297 1.00 80.94 90 PRO A O 1
ATOM 698 N N . LEU A 1 91 ? 9.638 -11.510 -12.620 1.00 73.25 91 LEU A N 1
ATOM 699 C CA . LEU A 1 91 ? 9.640 -12.497 -11.528 1.00 73.25 91 LEU A CA 1
ATOM 700 C C . LEU A 1 91 ? 10.216 -13.853 -11.948 1.00 73.25 91 LEU A C 1
ATOM 702 O O . LEU A 1 91 ? 10.659 -14.621 -11.097 1.00 73.25 91 LEU A O 1
ATOM 706 N N . PHE A 1 92 ? 10.175 -14.144 -13.244 1.00 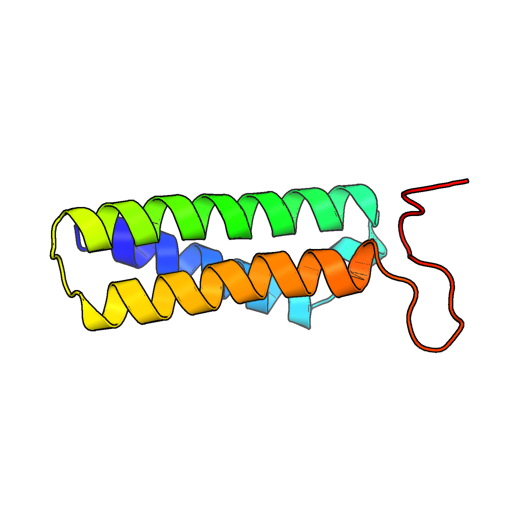68.69 92 PHE A N 1
ATOM 707 C CA . PHE A 1 92 ? 10.615 -15.397 -13.838 1.00 68.69 92 PHE A CA 1
ATOM 708 C C . PHE A 1 92 ? 11.436 -15.056 -15.085 1.00 68.69 92 PHE A C 1
ATOM 710 O O . PHE A 1 92 ? 11.046 -14.153 -15.830 1.00 68.69 92 PHE A O 1
ATOM 717 N N . GLU A 1 93 ? 12.575 -15.732 -15.251 1.00 57.28 93 GLU A N 1
ATOM 718 C CA . GLU A 1 93 ? 13.395 -15.686 -16.472 1.00 57.28 93 GLU A CA 1
ATOM 719 C C . GLU A 1 93 ? 12.745 -16.475 -17.614 1.00 57.28 93 GLU A C 1
ATOM 721 O O . GLU A 1 93 ? 12.170 -17.556 -17.337 1.00 57.28 93 GLU A O 1
#

pLDDT: mean 87.88, std 7.73, range [57.28, 96.81]

Radius of gyration: 14.65 Å; chains: 1; bounding box: 32×28×43 Å

Sequence (93 aa):
MKRLLGICISLQMTFVLLFITGILPKLNSYVGACIYLIIGFASLMISLYLAGKKFLLGISVIAIIFSVLIICFTIFIYFLPEAGMPPEIPLFE

Organism: NCBI:txid1478

Foldseek 3Di:
DVVLLVVLVVLLVVLVVCVVVVPLVVVPLVSVLVSLLVSLVSSLVSLVVCCVVVNVVVSSVVSNVSSVVSNVVSCCQADDADPNRHHVDDPDD